Protein AF-A0A7V5X1Q7-F1 (afdb_monomer_lite)

Structure (mmCIF, N/CA/C/O backbone):
data_AF-A0A7V5X1Q7-F1
#
_entry.id   AF-A0A7V5X1Q7-F1
#
loop_
_atom_site.group_PDB
_atom_site.id
_atom_site.type_symbol
_atom_site.label_atom_id
_atom_site.label_alt_id
_atom_site.label_comp_id
_atom_site.label_asym_id
_atom_site.label_entity_id
_atom_site.label_seq_id
_atom_site.pdbx_PDB_ins_code
_atom_site.Cartn_x
_atom_site.Cartn_y
_atom_site.Cartn_z
_atom_site.occupancy
_atom_site.B_iso_or_equiv
_atom_site.auth_seq_id
_atom_site.auth_comp_id
_atom_site.auth_asym_id
_atom_site.auth_atom_id
_atom_site.pdbx_PDB_model_num
ATOM 1 N N . MET A 1 1 ? 9.068 1.364 3.897 1.00 52.50 1 MET A N 1
ATOM 2 C CA . MET A 1 1 ? 9.535 2.762 3.826 1.00 52.50 1 MET A CA 1
ATOM 3 C C . MET A 1 1 ? 9.099 3.219 2.458 1.00 52.50 1 MET A C 1
ATOM 5 O O . MET A 1 1 ? 9.460 2.519 1.524 1.00 52.50 1 MET A O 1
ATOM 9 N N . ILE A 1 2 ? 8.270 4.259 2.363 1.00 69.06 2 ILE A N 1
ATOM 10 C CA . ILE A 1 2 ? 7.753 4.698 1.064 1.00 69.06 2 ILE A CA 1
ATOM 11 C C . ILE A 1 2 ? 8.930 5.238 0.262 1.00 69.06 2 ILE A C 1
ATOM 13 O O . ILE A 1 2 ? 9.595 6.183 0.695 1.00 69.06 2 ILE A O 1
ATOM 17 N N . ASN A 1 3 ? 9.227 4.604 -0.867 1.00 77.38 3 ASN A N 1
ATOM 18 C CA . ASN A 1 3 ? 10.298 5.069 -1.735 1.00 77.38 3 ASN A CA 1
ATOM 19 C C . ASN A 1 3 ? 9.943 6.440 -2.320 1.00 77.38 3 ASN A C 1
ATOM 21 O O . ASN A 1 3 ? 8.838 6.660 -2.817 1.00 77.38 3 ASN A O 1
ATOM 25 N N . SER A 1 4 ? 10.898 7.372 -2.278 1.00 75.25 4 SER A N 1
ATOM 26 C CA . SER A 1 4 ? 10.723 8.671 -2.926 1.00 75.25 4 SER A CA 1
ATOM 27 C C . SER A 1 4 ? 10.533 8.482 -4.431 1.00 75.25 4 SER A C 1
ATOM 29 O O . SER A 1 4 ? 11.248 7.706 -5.067 1.00 75.25 4 SER A O 1
ATOM 31 N N . ILE A 1 5 ? 9.617 9.254 -5.017 1.00 81.25 5 ILE A N 1
ATOM 32 C CA . ILE A 1 5 ? 9.366 9.283 -6.465 1.00 81.25 5 ILE A CA 1
ATOM 33 C C . ILE A 1 5 ? 10.664 9.564 -7.239 1.00 81.25 5 ILE A C 1
ATOM 35 O O . ILE A 1 5 ? 10.870 9.011 -8.316 1.00 81.25 5 ILE A O 1
ATOM 39 N N . ALA A 1 6 ? 11.579 10.357 -6.670 1.00 79.25 6 ALA A N 1
ATOM 40 C CA . ALA A 1 6 ? 12.889 10.610 -7.266 1.00 79.25 6 ALA A CA 1
ATOM 41 C C . ALA A 1 6 ? 13.723 9.322 -7.406 1.00 79.25 6 ALA A C 1
ATOM 43 O O . ALA A 1 6 ? 14.314 9.080 -8.456 1.00 79.25 6 ALA A O 1
ATOM 44 N N . ALA A 1 7 ? 13.714 8.457 -6.386 1.00 79.81 7 ALA A N 1
ATOM 45 C CA . ALA A 1 7 ? 14.402 7.168 -6.427 1.00 79.81 7 ALA A CA 1
ATOM 46 C C . ALA A 1 7 ? 13.762 6.214 -7.450 1.00 79.81 7 ALA A C 1
ATOM 48 O O . ALA A 1 7 ? 14.475 5.542 -8.195 1.00 79.81 7 ALA A O 1
ATOM 49 N N . LEU A 1 8 ? 12.425 6.206 -7.545 1.00 79.25 8 LEU A N 1
ATOM 50 C CA . LEU A 1 8 ? 11.702 5.436 -8.564 1.00 79.25 8 LEU A CA 1
ATOM 51 C C . LEU A 1 8 ? 12.019 5.923 -9.985 1.00 79.25 8 LEU A C 1
ATOM 53 O O . LEU A 1 8 ? 12.139 5.108 -10.895 1.00 79.25 8 LEU A O 1
ATOM 57 N N . ASN A 1 9 ? 12.196 7.232 -10.182 1.00 83.12 9 ASN A N 1
ATOM 58 C CA . ASN A 1 9 ? 12.500 7.802 -11.492 1.00 83.12 9 ASN A CA 1
ATOM 59 C C . ASN A 1 9 ? 13.890 7.386 -12.001 1.00 83.12 9 ASN A C 1
ATOM 61 O O . ASN A 1 9 ? 14.030 7.022 -13.165 1.00 83.12 9 ASN A O 1
ATOM 65 N N . HIS A 1 10 ? 14.896 7.363 -11.125 1.00 80.69 10 HIS A N 1
ATOM 66 C CA . HIS A 1 10 ? 16.221 6.841 -11.478 1.00 80.69 10 HIS A CA 1
ATOM 67 C C . HIS A 1 10 ? 16.199 5.330 -11.752 1.00 80.69 10 HIS A C 1
ATOM 69 O O . HIS A 1 10 ? 16.868 4.842 -12.664 1.00 80.69 10 HIS A O 1
ATOM 75 N N . LEU A 1 11 ? 15.396 4.574 -10.997 1.00 79.00 11 LEU A N 1
ATOM 76 C CA . LEU A 1 11 ? 15.231 3.139 -11.229 1.00 79.00 11 LEU A CA 1
ATOM 77 C C . LEU A 1 11 ? 14.490 2.853 -12.536 1.00 79.00 11 LEU A C 1
ATOM 79 O O . LEU A 1 11 ? 14.837 1.901 -13.215 1.00 79.00 11 LEU A O 1
ATOM 83 N N . ARG A 1 12 ? 13.559 3.714 -12.954 1.00 82.44 12 ARG A N 1
ATOM 84 C CA . ARG A 1 12 ? 12.867 3.593 -14.245 1.00 82.44 12 ARG A CA 1
ATOM 85 C C . ARG A 1 12 ? 13.824 3.649 -15.437 1.00 82.44 12 ARG A C 1
ATOM 87 O O . ARG A 1 12 ? 13.593 2.963 -16.425 1.00 82.44 12 ARG A O 1
ATOM 94 N N . GLU A 1 13 ? 14.855 4.489 -15.369 1.00 80.38 13 GLU A N 1
ATOM 95 C CA . GLU A 1 13 ? 15.835 4.652 -16.455 1.00 80.38 13 GLU A CA 1
ATOM 96 C C . GLU A 1 13 ? 16.786 3.458 -16.579 1.00 80.38 13 GLU A C 1
ATOM 98 O O . GLU A 1 13 ? 17.261 3.167 -17.673 1.00 80.38 13 GLU A O 1
ATOM 103 N N . SER A 1 14 ? 17.055 2.767 -15.469 1.00 83.19 14 SER A N 1
ATOM 104 C CA . SER A 1 14 ? 17.941 1.600 -15.442 1.00 83.19 14 SER A CA 1
ATOM 105 C C . SER A 1 14 ? 17.185 0.288 -15.652 1.00 83.19 14 SER A C 1
ATOM 107 O O . SER A 1 14 ? 17.602 -0.536 -16.460 1.00 83.19 14 SER A O 1
ATOM 109 N N . ASP A 1 15 ? 16.072 0.102 -14.943 1.00 84.75 15 ASP A N 1
ATOM 110 C CA . ASP A 1 15 ? 15.225 -1.087 -14.982 1.00 84.75 15 ASP A CA 1
ATOM 111 C C . ASP A 1 15 ? 13.741 -0.693 -14.797 1.00 84.75 15 ASP A C 1
ATOM 113 O O . ASP A 1 15 ? 13.243 -0.570 -13.666 1.00 84.75 15 ASP A O 1
ATOM 117 N N . PRO A 1 16 ? 13.004 -0.484 -15.905 1.00 83.31 16 PRO A N 1
ATOM 118 C CA . PRO A 1 16 ? 11.613 -0.052 -15.851 1.00 83.31 16 PRO A CA 1
ATOM 119 C C . PRO A 1 16 ? 10.690 -1.088 -15.196 1.00 83.31 16 PRO A C 1
ATOM 121 O O . PRO A 1 16 ? 9.737 -0.689 -14.527 1.00 83.31 16 PRO A O 1
ATOM 124 N N . HIS A 1 17 ? 10.980 -2.388 -15.313 1.00 84.81 17 HIS A N 1
ATOM 125 C CA . HIS A 1 17 ? 10.164 -3.446 -14.705 1.00 84.81 17 HIS A CA 1
ATOM 126 C C . HIS A 1 17 ? 10.305 -3.442 -13.185 1.00 84.81 17 HIS A C 1
ATOM 128 O O . HIS A 1 17 ? 9.314 -3.467 -12.451 1.00 84.81 17 HIS A O 1
ATOM 134 N N . LYS A 1 18 ? 11.537 -3.317 -12.686 1.00 86.75 18 LYS A N 1
ATOM 135 C CA . LYS A 1 18 ? 11.785 -3.210 -11.245 1.00 86.75 18 LYS A CA 1
ATOM 136 C C . LYS A 1 18 ? 11.194 -1.931 -10.654 1.00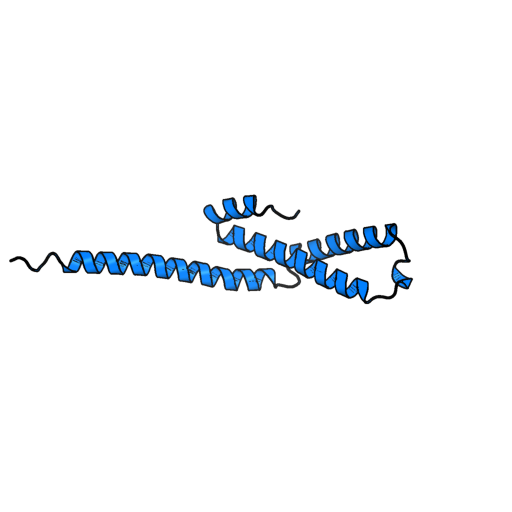 86.75 18 LYS A C 1
ATOM 138 O O . LYS A 1 18 ? 10.648 -1.968 -9.550 1.00 86.75 18 LYS A O 1
ATOM 143 N N . ALA A 1 19 ? 11.265 -0.814 -11.381 1.00 87.19 19 ALA A N 1
ATOM 144 C CA . ALA A 1 19 ? 10.617 0.437 -10.986 1.00 87.19 19 ALA A CA 1
ATOM 145 C C . ALA A 1 19 ? 9.098 0.272 -10.842 1.00 87.19 19 ALA A C 1
ATOM 147 O O . ALA A 1 19 ? 8.512 0.734 -9.859 1.00 87.19 19 ALA A O 1
ATOM 148 N N . LEU A 1 20 ? 8.482 -0.429 -11.793 1.00 87.81 20 LEU A N 1
ATOM 149 C CA . LEU A 1 20 ? 7.051 -0.686 -11.812 1.00 87.81 20 LEU A CA 1
ATOM 150 C C . LEU A 1 20 ? 6.618 -1.617 -10.678 1.00 87.81 20 LEU A C 1
ATOM 152 O O . LEU A 1 20 ? 5.629 -1.328 -10.009 1.00 87.81 20 LEU A O 1
ATOM 156 N N . SER A 1 21 ? 7.403 -2.660 -10.400 1.00 88.94 21 SER A N 1
ATOM 157 C CA . SER A 1 21 ? 7.118 -3.580 -9.299 1.00 88.94 21 SER A CA 1
ATOM 158 C C . SER A 1 21 ? 7.167 -2.896 -7.932 1.00 88.94 21 SER A C 1
ATOM 160 O O . SER A 1 21 ? 6.287 -3.075 -7.087 1.00 88.94 21 SER A O 1
ATOM 162 N N . MET A 1 22 ? 8.154 -2.023 -7.709 1.00 88.88 22 MET A N 1
ATOM 163 C CA . MET A 1 22 ? 8.178 -1.241 -6.471 1.00 88.88 22 MET A CA 1
ATOM 164 C C . MET A 1 22 ? 6.999 -0.270 -6.396 1.00 88.88 22 MET A C 1
ATOM 166 O O . MET A 1 22 ? 6.387 -0.155 -5.339 1.00 88.88 22 MET A O 1
ATOM 170 N N . ALA A 1 23 ? 6.652 0.402 -7.496 1.00 89.25 23 ALA A N 1
ATOM 171 C CA . ALA A 1 23 ? 5.515 1.318 -7.523 1.00 89.25 23 ALA A CA 1
ATOM 172 C C . ALA A 1 23 ? 4.180 0.597 -7.253 1.00 89.25 23 ALA A C 1
ATOM 174 O O . ALA A 1 23 ? 3.361 1.106 -6.487 1.00 89.25 23 ALA A O 1
ATOM 175 N N . GLY A 1 24 ? 3.980 -0.598 -7.819 1.00 91.38 24 GLY A N 1
ATOM 176 C CA . GLY A 1 24 ? 2.808 -1.441 -7.572 1.00 91.38 24 GLY A CA 1
ATOM 177 C C . GLY A 1 24 ? 2.689 -1.849 -6.104 1.00 91.38 24 GLY A C 1
ATOM 178 O O . GLY A 1 24 ? 1.622 -1.711 -5.502 1.00 91.38 24 GLY A O 1
ATOM 179 N N . LYS A 1 25 ? 3.802 -2.263 -5.493 1.00 91.25 25 LYS A N 1
ATOM 180 C CA . LYS A 1 25 ? 3.867 -2.592 -4.063 1.00 91.25 25 LYS A CA 1
ATOM 181 C C . LYS A 1 25 ? 3.570 -1.394 -3.153 1.00 91.25 25 LYS A C 1
ATOM 183 O O . LYS A 1 25 ? 2.838 -1.528 -2.176 1.00 91.25 25 LYS A O 1
ATOM 188 N N . GLU A 1 26 ? 4.116 -0.221 -3.462 1.00 89.19 26 GLU A N 1
ATOM 189 C CA . GLU A 1 26 ? 3.848 1.011 -2.703 1.00 89.19 26 GLU A CA 1
ATOM 190 C C . GLU A 1 26 ? 2.378 1.428 -2.810 1.00 89.19 26 GLU A C 1
ATOM 192 O O . GLU A 1 26 ? 1.743 1.768 -1.809 1.00 89.19 26 GLU A O 1
ATOM 197 N N . PHE A 1 27 ? 1.812 1.338 -4.015 1.00 91.75 27 PHE A N 1
ATOM 198 C CA . PHE A 1 27 ? 0.396 1.591 -4.238 1.00 91.75 27 PHE A CA 1
ATOM 199 C C . PHE A 1 27 ? -0.480 0.649 -3.402 1.00 91.75 27 PHE A C 1
ATOM 201 O O . PHE A 1 27 ? -1.397 1.110 -2.720 1.00 91.75 27 PHE A O 1
ATOM 208 N N . GLU A 1 28 ? -0.162 -0.649 -3.391 1.00 91.56 28 GLU A N 1
ATOM 209 C CA . GLU A 1 28 ? -0.885 -1.635 -2.584 1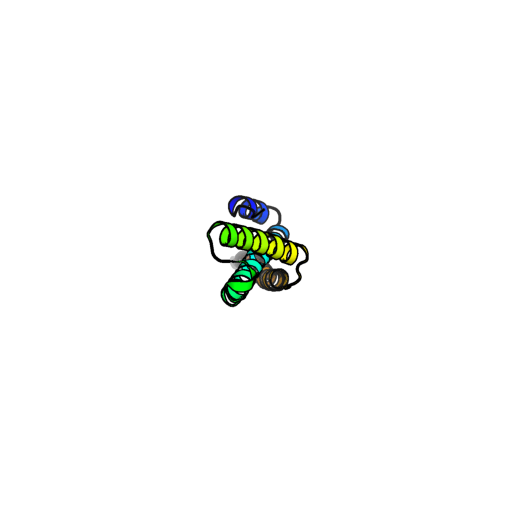.00 91.56 28 GLU A CA 1
ATOM 210 C C . GLU A 1 28 ? -0.811 -1.311 -1.083 1.00 91.56 28 GLU A C 1
ATOM 212 O O . GLU A 1 28 ? -1.819 -1.430 -0.390 1.00 91.56 28 GLU A O 1
ATOM 217 N N . SER A 1 29 ? 0.326 -0.809 -0.586 1.00 93.12 29 SER A N 1
ATOM 218 C CA . SER A 1 29 ? 0.464 -0.384 0.816 1.00 93.12 29 SER A CA 1
ATOM 219 C C . SER A 1 29 ? -0.436 0.801 1.160 1.00 93.12 29 SER A C 1
ATOM 221 O O . SER A 1 29 ? -1.056 0.812 2.222 1.00 93.12 29 SER A O 1
ATOM 223 N N . ILE A 1 30 ? -0.516 1.813 0.294 1.00 92.00 30 ILE A N 1
ATOM 224 C CA . ILE A 1 30 ? -1.373 2.986 0.529 1.00 92.00 30 ILE A CA 1
ATOM 225 C C . ILE A 1 30 ? -2.845 2.580 0.468 1.00 92.00 30 ILE A C 1
ATOM 227 O O . ILE A 1 30 ? -3.652 2.997 1.299 1.00 92.00 30 ILE A O 1
ATOM 231 N N . PHE A 1 31 ? -3.191 1.734 -0.496 1.00 93.69 31 PHE A N 1
ATOM 232 C CA . PHE A 1 31 ? -4.555 1.269 -0.677 1.00 93.69 31 PHE A CA 1
ATOM 233 C C . PHE A 1 31 ? -5.023 0.387 0.487 1.00 93.69 31 PHE A C 1
ATOM 235 O O . PHE A 1 31 ? -6.106 0.607 1.029 1.00 93.69 31 PHE A O 1
ATOM 242 N N . ALA A 1 32 ? -4.182 -0.551 0.935 1.00 93.62 32 ALA A N 1
ATOM 243 C CA . ALA A 1 32 ? -4.450 -1.371 2.113 1.00 93.62 32 ALA A CA 1
ATOM 244 C C . ALA A 1 32 ? -4.647 -0.504 3.364 1.00 93.62 32 ALA A C 1
ATOM 246 O O . ALA A 1 32 ? -5.587 -0.727 4.125 1.00 93.62 32 ALA A O 1
ATOM 247 N N . TYR A 1 33 ? -3.811 0.522 3.548 1.00 94.00 33 TYR A N 1
ATOM 248 C CA . TYR A 1 33 ? -3.963 1.478 4.643 1.00 94.00 33 TYR A CA 1
ATOM 249 C C . TYR A 1 33 ? -5.305 2.210 4.576 1.00 94.00 33 TYR A C 1
ATOM 251 O O . TYR A 1 33 ? -6.001 2.301 5.585 1.00 94.00 33 TYR A O 1
ATOM 259 N N . GLN A 1 34 ? -5.703 2.680 3.393 1.00 93.38 34 GLN A N 1
ATOM 260 C CA . GLN A 1 34 ? -6.969 3.385 3.220 1.00 93.38 34 GLN A CA 1
ATOM 261 C C . GLN A 1 34 ? -8.173 2.486 3.529 1.00 93.38 34 GLN A C 1
ATOM 263 O O . GLN A 1 34 ? -9.099 2.931 4.204 1.00 93.38 34 GLN A O 1
ATOM 268 N N . ILE A 1 35 ? -8.146 1.221 3.094 1.00 93.06 35 ILE A N 1
ATOM 269 C CA . ILE A 1 35 ? -9.188 0.241 3.430 1.00 93.06 35 ILE A CA 1
ATOM 270 C C . ILE A 1 35 ? -9.264 0.042 4.944 1.00 93.06 35 ILE A C 1
ATOM 272 O O . ILE A 1 35 ? -10.344 0.150 5.521 1.00 93.06 35 ILE A O 1
ATOM 276 N N . LEU A 1 36 ? -8.123 -0.218 5.590 1.00 91.38 36 LEU A N 1
ATOM 277 C CA . LEU A 1 36 ? -8.058 -0.443 7.035 1.00 91.38 36 LEU A CA 1
ATOM 278 C C . LEU A 1 36 ? -8.554 0.767 7.818 1.00 91.38 36 LEU A C 1
ATOM 280 O O . LEU A 1 36 ? -9.284 0.601 8.791 1.00 91.38 36 LEU A O 1
ATOM 284 N N . LYS A 1 37 ? -8.214 1.973 7.362 1.00 91.19 37 LYS A N 1
ATOM 285 C CA . LYS A 1 37 ? -8.685 3.215 7.960 1.00 91.19 37 LYS A CA 1
ATOM 286 C C . LYS A 1 37 ? -10.202 3.356 7.840 1.00 91.19 37 LYS A C 1
ATOM 288 O O . LYS A 1 37 ? -10.868 3.524 8.851 1.00 91.19 37 LYS A O 1
ATOM 293 N N . THR A 1 38 ? -10.766 3.180 6.643 1.00 91.56 38 THR A N 1
ATOM 294 C CA . THR A 1 38 ? -12.225 3.248 6.435 1.00 91.56 38 THR A CA 1
ATOM 295 C C . THR A 1 38 ? -12.983 2.166 7.216 1.00 91.56 38 THR A C 1
ATOM 297 O O . THR A 1 38 ? -14.060 2.427 7.757 1.00 91.56 38 THR A O 1
ATOM 300 N N . MET A 1 39 ? -12.419 0.959 7.328 1.00 87.88 39 MET A N 1
ATOM 301 C CA . MET A 1 39 ? -12.958 -0.095 8.194 1.00 87.88 39 MET A CA 1
ATOM 302 C C . MET A 1 39 ? -12.881 0.303 9.672 1.00 87.88 39 MET A C 1
ATOM 304 O O . MET A 1 39 ? -13.854 0.122 10.397 1.00 87.88 39 MET A O 1
ATOM 308 N N . GLY A 1 40 ? -11.751 0.863 10.106 1.00 84.69 40 GLY A N 1
ATOM 309 C CA . GLY A 1 40 ? -11.520 1.342 11.468 1.00 84.69 40 GLY A CA 1
ATOM 310 C C . GLY A 1 40 ? -12.473 2.458 11.885 1.00 84.69 40 GLY A C 1
ATOM 311 O O . GLY A 1 40 ? -12.993 2.414 12.995 1.00 84.69 40 GLY A O 1
ATOM 312 N N . ASP A 1 41 ? -12.762 3.394 10.980 1.00 83.50 41 ASP A N 1
ATOM 313 C CA . ASP A 1 41 ? -13.719 4.487 11.193 1.00 83.50 41 ASP A CA 1
ATOM 314 C C . ASP A 1 41 ? -15.166 3.975 11.324 1.00 83.50 41 ASP A C 1
ATOM 316 O O . ASP A 1 41 ? -16.009 4.614 11.948 1.00 83.50 41 ASP A O 1
ATOM 320 N N . SER A 1 42 ? -15.459 2.801 10.752 1.00 82.06 42 SER A N 1
ATOM 321 C CA . SER A 1 42 ? -16.777 2.156 10.837 1.00 82.06 42 SER A CA 1
ATOM 322 C C . SER A 1 42 ? -16.969 1.338 12.124 1.00 82.06 42 SER A C 1
ATOM 324 O O . SER A 1 42 ? -18.088 0.922 12.431 1.00 82.06 42 SER A O 1
ATOM 326 N N . ILE A 1 43 ? -15.896 1.074 12.874 1.00 77.75 43 ILE A N 1
ATOM 327 C CA . ILE A 1 43 ? -15.937 0.345 14.145 1.00 77.75 43 ILE A CA 1
ATOM 328 C C . ILE A 1 43 ? -16.225 1.347 15.268 1.00 77.75 43 ILE A C 1
ATOM 330 O O . ILE A 1 43 ? -15.578 2.386 15.365 1.00 77.75 43 ILE A O 1
ATOM 334 N N . SER A 1 44 ? -17.193 1.039 16.140 1.00 64.50 44 SER A N 1
ATOM 335 C CA . SER A 1 44 ? -17.565 1.943 17.236 1.00 64.50 44 SER A CA 1
ATOM 336 C C . SER A 1 44 ? -16.380 2.240 18.164 1.00 64.50 44 SER A C 1
ATOM 338 O O . SER A 1 44 ? -15.515 1.389 18.398 1.00 64.50 44 SER A O 1
ATOM 340 N N . GLU A 1 45 ? -16.362 3.447 18.742 1.00 63.47 45 GLU A N 1
ATOM 341 C CA . GLU A 1 45 ? -15.271 3.939 19.604 1.00 63.47 45 GLU A CA 1
ATOM 342 C C . GLU A 1 45 ? -14.937 3.015 20.794 1.00 63.47 45 GLU A C 1
ATOM 344 O O . GLU A 1 45 ? -13.846 3.094 21.359 1.00 63.47 45 GLU A O 1
ATOM 349 N N . GLY A 1 46 ? -15.833 2.087 21.150 1.00 62.22 46 GLY A N 1
ATOM 350 C CA . GLY A 1 46 ? -15.661 1.158 22.265 1.00 62.22 46 GLY A CA 1
ATOM 351 C C . GLY A 1 46 ? -14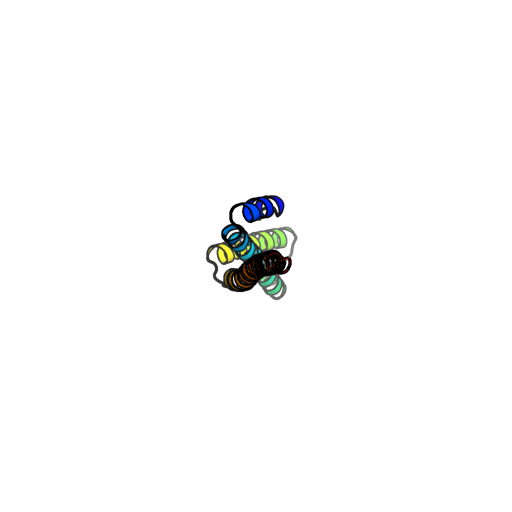.492 0.172 22.131 1.00 62.22 46 GLY A C 1
ATOM 352 O O . GLY A 1 46 ? -13.995 -0.290 23.153 1.00 62.22 46 GLY A O 1
ATOM 353 N N . LEU A 1 47 ? -14.018 -0.140 20.917 1.00 66.88 47 LEU A N 1
ATOM 354 C CA . LEU A 1 47 ? -12.941 -1.130 20.713 1.00 66.88 47 LEU A CA 1
ATOM 355 C C . LEU A 1 47 ? -11.528 -0.584 20.967 1.00 66.88 47 LEU A C 1
ATOM 357 O O . LEU A 1 47 ? -10.621 -1.350 21.277 1.00 66.88 47 LEU A O 1
ATOM 361 N N . PHE A 1 48 ? -11.336 0.729 20.854 1.00 69.06 48 PHE A N 1
ATOM 362 C CA . PHE A 1 48 ? -10.019 1.358 20.990 1.00 69.06 48 PHE A CA 1
ATOM 363 C C . PHE A 1 48 ? -10.006 2.543 21.966 1.00 69.06 48 PHE A C 1
ATOM 365 O O . PHE A 1 48 ? -8.969 3.180 22.146 1.00 69.06 48 PHE A O 1
ATOM 372 N N . GLY A 1 49 ? -11.127 2.839 22.621 1.00 68.62 49 GLY A N 1
ATOM 373 C CA . GLY A 1 49 ? -11.270 4.035 23.441 1.00 68.62 49 GLY A CA 1
ATOM 374 C C . GLY A 1 49 ? -11.264 5.321 22.609 1.00 68.62 49 GLY A C 1
ATOM 375 O O . GLY A 1 49 ? -10.875 5.348 21.440 1.00 68.62 49 GLY A O 1
ATOM 376 N N . SER A 1 50 ? -11.701 6.406 23.239 1.00 70.75 50 SER A N 1
ATOM 377 C CA . SER A 1 50 ? -11.713 7.751 22.666 1.00 70.75 50 SER A CA 1
ATOM 378 C C . SER A 1 50 ? -10.445 8.514 23.070 1.00 70.75 50 SER A C 1
ATOM 380 O O . SER A 1 50 ? -10.109 8.555 24.256 1.00 70.75 50 SER A O 1
ATOM 382 N N . GLY A 1 51 ? -9.757 9.155 22.120 1.00 81.31 51 GLY A N 1
ATOM 383 C CA . GLY A 1 51 ? -8.684 10.112 22.415 1.00 81.31 51 GLY A CA 1
ATOM 384 C C . GLY A 1 51 ? -7.504 10.089 21.442 1.00 81.31 51 GLY A C 1
ATOM 385 O O . GLY A 1 51 ? -7.260 9.103 20.751 1.00 81.31 51 GLY A O 1
ATOM 386 N N . LEU A 1 52 ? -6.718 11.170 21.464 1.00 80.25 52 LEU A N 1
ATOM 387 C CA . LEU A 1 52 ? -5.584 11.404 20.561 1.00 80.25 52 LEU A CA 1
ATOM 388 C C . LEU A 1 52 ? -4.559 10.255 20.566 1.00 80.25 52 LEU A C 1
ATOM 390 O O . LEU A 1 52 ? -4.068 9.844 19.521 1.00 80.25 52 LEU A O 1
ATOM 394 N N . ALA A 1 53 ? -4.256 9.694 21.741 1.00 84.69 53 ALA A N 1
ATOM 395 C CA . ALA A 1 53 ? -3.325 8.570 21.860 1.00 84.69 53 ALA A CA 1
ATOM 396 C C . ALA A 1 53 ? -3.842 7.294 21.169 1.00 84.69 53 ALA A C 1
ATOM 398 O O . ALA A 1 53 ? -3.056 6.541 20.596 1.00 84.69 53 ALA A O 1
ATOM 399 N N . SER A 1 54 ? -5.159 7.068 21.203 1.00 84.88 54 SER A N 1
ATOM 400 C CA . SER A 1 54 ? -5.798 5.940 20.524 1.00 84.88 54 SER A CA 1
ATOM 401 C C . SER A 1 54 ? -5.743 6.109 19.008 1.00 84.88 54 SER A C 1
ATOM 403 O O . SER A 1 54 ? -5.375 5.174 18.302 1.00 84.88 54 SER A O 1
ATOM 405 N N . GLU A 1 55 ? -6.021 7.313 18.504 1.00 85.06 55 GLU A N 1
ATOM 406 C CA . GLU A 1 55 ? -5.930 7.626 17.072 1.00 85.06 55 GLU A CA 1
ATOM 407 C C . GLU A 1 55 ? -4.511 7.434 16.532 1.00 85.06 55 GLU A C 1
ATOM 409 O O . GLU A 1 55 ? -4.327 6.744 15.532 1.00 85.06 55 GLU A O 1
ATOM 414 N N . PHE A 1 56 ? -3.495 7.937 17.242 1.00 88.88 56 PHE A N 1
ATOM 415 C CA . PHE A 1 56 ? -2.099 7.712 16.857 1.00 88.88 56 PHE A CA 1
ATOM 416 C C . PHE A 1 56 ? -1.731 6.227 16.828 1.00 88.88 56 PHE A C 1
ATOM 418 O O . PHE A 1 56 ? -1.053 5.774 15.903 1.00 88.88 56 PHE A O 1
ATOM 425 N N . TYR A 1 57 ? -2.177 5.454 17.823 1.00 89.81 57 TYR A N 1
ATOM 426 C CA . TYR A 1 57 ? -1.924 4.017 17.850 1.00 89.81 57 TYR A CA 1
ATOM 427 C C . TYR A 1 57 ? -2.617 3.291 16.692 1.00 89.81 57 TYR A C 1
ATOM 429 O O . TYR A 1 57 ? -1.981 2.471 16.029 1.00 89.81 57 TYR A O 1
ATOM 437 N N . LYS A 1 58 ? -3.889 3.608 16.414 1.00 89.12 58 LYS A N 1
ATOM 438 C CA . LYS A 1 58 ? -4.635 3.056 15.272 1.00 89.12 58 LYS A CA 1
ATOM 439 C C . LYS A 1 58 ? -3.929 3.351 13.958 1.00 89.12 58 LYS A C 1
ATOM 441 O O . LYS A 1 58 ? -3.722 2.432 13.174 1.00 89.12 58 LYS A O 1
ATOM 446 N N . ASP A 1 59 ? -3.507 4.594 13.743 1.00 90.81 59 ASP A N 1
ATOM 447 C CA . ASP A 1 59 ? -2.804 4.984 12.522 1.00 90.81 59 ASP A CA 1
ATOM 448 C C . ASP A 1 59 ? -1.490 4.204 12.365 1.00 90.81 59 ASP A C 1
ATOM 450 O O . ASP A 1 59 ? -1.226 3.654 11.293 1.00 90.81 59 ASP A O 1
ATOM 454 N N . MET A 1 60 ? -0.694 4.067 13.433 1.00 92.44 60 MET A N 1
ATOM 455 C CA . MET A 1 60 ? 0.529 3.253 13.398 1.00 92.44 60 MET A CA 1
ATOM 456 C C . MET A 1 60 ? 0.244 1.767 13.146 1.00 92.44 60 MET A C 1
ATOM 458 O O . MET A 1 60 ? 0.958 1.126 12.370 1.00 92.44 60 MET A O 1
ATOM 462 N N . LEU A 1 61 ? -0.799 1.221 13.774 1.00 92.00 61 LEU A N 1
ATOM 463 C CA . LEU A 1 61 ? -1.230 -0.162 13.589 1.00 92.00 61 LEU A CA 1
ATOM 464 C C . LEU A 1 61 ? -1.656 -0.407 12.137 1.00 92.00 61 LEU A C 1
ATOM 466 O O . LEU A 1 61 ? -1.172 -1.338 11.494 1.00 92.00 61 LEU A O 1
ATOM 470 N N . PHE A 1 62 ? -2.523 0.445 11.594 1.00 92.94 62 PHE A N 1
ATOM 471 C CA . PHE A 1 62 ? -2.986 0.332 10.215 1.00 92.94 62 PHE A CA 1
ATOM 472 C C . PHE A 1 62 ? -1.830 0.475 9.228 1.00 92.94 62 PHE A C 1
ATOM 474 O O . PHE A 1 62 ? -1.766 -0.293 8.270 1.00 92.94 62 PHE A O 1
ATOM 481 N N . GLN A 1 63 ? -0.873 1.375 9.475 1.00 93.25 63 GLN A N 1
ATOM 482 C CA . GLN A 1 63 ? 0.335 1.484 8.653 1.00 93.25 63 GLN A CA 1
ATOM 483 C C . GLN A 1 63 ? 1.190 0.210 8.693 1.00 93.25 63 GLN A C 1
ATOM 485 O O . GLN A 1 63 ? 1.685 -0.222 7.648 1.00 93.25 63 GLN A O 1
ATOM 490 N N . SER A 1 64 ? 1.369 -0.418 9.863 1.00 93.00 64 SER A N 1
ATOM 491 C CA . SER A 1 64 ? 2.173 -1.643 9.959 1.00 93.00 64 SER A CA 1
ATOM 492 C C . SER A 1 64 ? 1.498 -2.822 9.259 1.00 93.00 64 SER A C 1
ATOM 494 O O . SER A 1 64 ? 2.161 -3.576 8.543 1.00 93.00 64 SER A O 1
ATOM 496 N N . VAL A 1 65 ? 0.180 -2.965 9.431 1.00 92.94 65 VAL A N 1
ATOM 497 C CA . VAL A 1 65 ? -0.605 -4.022 8.781 1.00 92.94 65 VAL A CA 1
ATOM 498 C C . VAL A 1 65 ? -0.614 -3.812 7.271 1.00 92.94 65 VAL A C 1
ATOM 500 O O . VAL A 1 65 ? -0.282 -4.736 6.532 1.00 92.94 65 VAL A O 1
ATOM 503 N N . ALA A 1 66 ? -0.900 -2.596 6.805 1.00 92.94 66 ALA A N 1
ATOM 504 C CA . ALA A 1 66 ? -0.898 -2.263 5.384 1.00 92.94 66 ALA A CA 1
ATOM 505 C C . ALA A 1 66 ? 0.448 -2.564 4.714 1.00 92.94 66 ALA A C 1
ATOM 507 O O . ALA A 1 66 ? 0.495 -3.112 3.612 1.00 92.94 66 ALA A O 1
ATOM 508 N N . ARG A 1 67 ? 1.553 -2.281 5.413 1.00 90.75 67 ARG A N 1
ATOM 509 C CA . ARG A 1 67 ? 2.893 -2.615 4.936 1.00 90.75 67 ARG A CA 1
ATOM 510 C C . ARG A 1 67 ? 3.106 -4.123 4.818 1.00 90.75 67 ARG A C 1
ATOM 512 O O . ARG A 1 67 ? 3.656 -4.572 3.818 1.00 90.75 67 ARG A O 1
ATOM 519 N N . SER A 1 68 ? 2.676 -4.903 5.808 1.00 91.88 68 SER A N 1
ATOM 520 C CA . SER A 1 68 ? 2.794 -6.368 5.768 1.00 91.88 68 SER A CA 1
ATOM 521 C C . SER A 1 68 ? 1.946 -6.980 4.642 1.00 91.88 68 SER A C 1
ATOM 523 O O . SER A 1 68 ? 2.403 -7.874 3.923 1.00 91.88 68 SER A O 1
ATOM 525 N N . VAL A 1 69 ? 0.748 -6.435 4.418 1.00 90.69 69 VAL A N 1
ATOM 526 C CA . VAL A 1 69 ? -0.134 -6.799 3.298 1.00 90.69 69 VAL A CA 1
ATOM 527 C C . VAL A 1 69 ? 0.551 -6.534 1.954 1.00 90.69 69 VAL A C 1
ATOM 529 O O . VAL A 1 69 ? 0.613 -7.427 1.111 1.00 90.69 69 VAL A O 1
ATOM 532 N N . ALA A 1 70 ? 1.154 -5.359 1.778 1.00 90.06 70 ALA A N 1
ATOM 533 C CA . ALA A 1 70 ? 1.888 -5.026 0.560 1.00 90.06 70 ALA A CA 1
ATOM 534 C C . ALA A 1 70 ? 3.182 -5.840 0.385 1.00 90.06 70 ALA A C 1
ATOM 536 O O . ALA A 1 70 ? 3.580 -6.161 -0.732 1.00 90.06 70 ALA A O 1
ATOM 537 N N . GLU A 1 71 ? 3.870 -6.191 1.475 1.00 88.81 71 GLU A N 1
ATOM 538 C CA . GLU A 1 71 ? 5.072 -7.031 1.427 1.00 88.81 71 GLU A CA 1
ATOM 539 C C . GLU A 1 71 ? 4.782 -8.457 0.968 1.00 88.81 71 GLU A C 1
ATOM 541 O O . GLU A 1 71 ? 5.583 -9.017 0.219 1.00 88.81 71 GLU A O 1
ATOM 546 N N . THR A 1 72 ? 3.634 -9.001 1.362 1.00 88.56 72 THR A N 1
ATOM 547 C CA . THR A 1 72 ? 3.163 -10.322 0.928 1.00 88.56 72 THR A CA 1
ATOM 548 C C . THR A 1 72 ? 2.472 -10.292 -0.439 1.00 88.56 72 THR A C 1
ATOM 550 O O . THR A 1 72 ? 2.398 -11.325 -1.104 1.00 88.56 72 THR A O 1
ATOM 553 N N . GLY A 1 73 ? 2.006 -9.121 -0.886 1.00 85.00 73 GLY A N 1
ATOM 554 C CA . GLY A 1 73 ? 1.209 -8.974 -2.106 1.00 85.00 73 GLY A CA 1
ATOM 555 C C . GLY A 1 73 ? -0.168 -9.624 -1.972 1.00 85.00 73 GLY A C 1
ATOM 556 O O . GLY A 1 73 ? -0.664 -10.214 -2.934 1.00 85.00 73 GLY A O 1
ATOM 557 N N . ALA A 1 74 ? -0.738 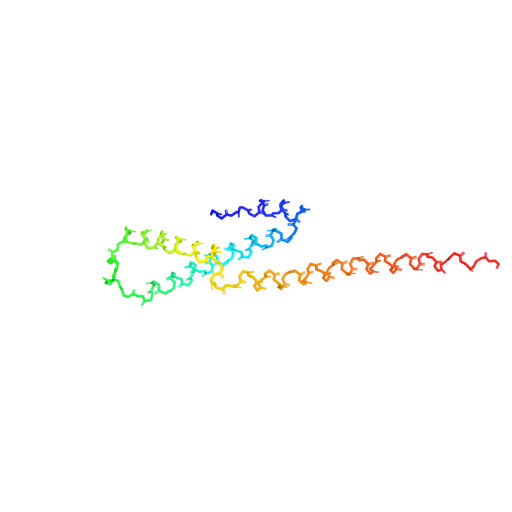-9.600 -0.762 1.00 86.44 74 ALA A N 1
ATOM 558 C CA . ALA A 1 74 ? -1.952 -10.337 -0.423 1.00 86.44 74 ALA A CA 1
ATOM 559 C C . ALA A 1 74 ? -3.206 -9.822 -1.149 1.00 86.44 74 ALA A C 1
ATOM 561 O O . ALA A 1 74 ? -4.145 -10.596 -1.333 1.00 86.44 74 ALA A O 1
ATOM 562 N N . LEU A 1 75 ? -3.232 -8.554 -1.581 1.00 88.81 75 LEU A N 1
ATOM 563 C CA . LEU A 1 75 ? -4.347 -8.019 -2.371 1.00 88.81 75 LEU A CA 1
ATOM 564 C C . LEU A 1 75 ? -4.145 -8.259 -3.871 1.00 88.81 75 LEU A C 1
ATOM 566 O O . LEU A 1 75 ? -5.119 -8.329 -4.618 1.00 88.81 75 LEU A O 1
ATOM 570 N N . GLY A 1 76 ? -2.894 -8.376 -4.324 1.00 89.69 76 GLY A N 1
ATOM 571 C CA . GLY A 1 76 ? -2.551 -8.644 -5.723 1.00 89.69 76 GLY A CA 1
ATOM 572 C C . GLY A 1 76 ? -2.832 -7.478 -6.676 1.00 89.69 76 GLY A C 1
ATOM 573 O O . GLY A 1 76 ? -2.650 -7.615 -7.886 1.00 89.69 76 GLY A O 1
ATOM 574 N N . ILE A 1 77 ? -3.240 -6.323 -6.151 1.00 90.25 77 ILE A N 1
ATOM 575 C CA . ILE A 1 77 ? -3.563 -5.132 -6.940 1.00 90.25 77 ILE A CA 1
ATOM 576 C C . ILE A 1 77 ? -2.284 -4.536 -7.527 1.00 90.25 77 ILE A C 1
ATOM 578 O O . ILE A 1 77 ? -2.293 -4.105 -8.680 1.00 90.25 77 ILE A O 1
ATOM 582 N N . GLY A 1 78 ? -1.172 -4.587 -6.784 1.00 89.00 78 GLY A N 1
ATOM 583 C CA . GLY A 1 78 ? 0.138 -4.185 -7.293 1.00 89.00 78 GLY A CA 1
ATOM 584 C C . GLY A 1 78 ? 0.519 -4.967 -8.551 1.00 89.00 78 GLY A C 1
ATOM 585 O O . GLY A 1 78 ? 0.856 -4.366 -9.565 1.00 89.00 78 GLY A O 1
ATOM 586 N N . LYS A 1 79 ? 0.319 -6.291 -8.543 1.00 90.56 79 LYS A N 1
ATOM 587 C CA . LYS A 1 79 ? 0.603 -7.167 -9.695 1.00 90.56 79 LYS A CA 1
ATOM 588 C C . LYS A 1 79 ? -0.305 -6.904 -10.893 1.00 90.56 79 LYS A C 1
ATOM 590 O O . LYS A 1 79 ? 0.141 -6.969 -12.035 1.00 90.56 79 LYS A O 1
ATOM 595 N N . ILE A 1 80 ? -1.587 -6.625 -10.649 1.00 91.69 80 ILE A N 1
ATOM 596 C CA . ILE A 1 80 ? -2.523 -6.262 -11.722 1.00 91.69 80 ILE A CA 1
ATOM 597 C C . ILE A 1 80 ? -2.070 -4.951 -12.372 1.00 91.69 80 ILE A C 1
ATOM 599 O O . ILE A 1 80 ? -2.018 -4.857 -13.599 1.00 91.69 80 ILE A O 1
ATOM 603 N N . LEU A 1 81 ? -1.700 -3.958 -11.560 1.00 89.88 81 LEU A N 1
ATOM 604 C CA . LEU A 1 81 ? -1.211 -2.670 -12.042 1.00 89.88 81 LEU A CA 1
ATOM 605 C C . LEU A 1 81 ? 0.097 -2.816 -12.829 1.00 89.88 81 LEU A C 1
ATOM 607 O O . LEU A 1 81 ? 0.217 -2.230 -13.904 1.00 89.88 81 LEU A O 1
ATOM 611 N N . GLU A 1 82 ? 1.030 -3.630 -12.331 1.00 90.62 82 GLU A N 1
ATOM 612 C CA . GLU A 1 82 ? 2.261 -4.006 -13.031 1.00 90.62 82 GLU A CA 1
ATOM 613 C C . GLU A 1 82 ? 1.939 -4.590 -14.409 1.00 90.62 82 GLU A C 1
ATOM 615 O O . GLU A 1 82 ? 2.347 -4.025 -15.417 1.00 90.62 82 GLU A O 1
ATOM 620 N N . GLY A 1 83 ? 1.107 -5.632 -14.485 1.00 90.00 83 GLY A N 1
ATOM 621 C CA . GLY A 1 83 ? 0.770 -6.266 -15.763 1.00 90.00 83 GLY A CA 1
ATOM 622 C C . GLY A 1 83 ? 0.050 -5.338 -16.753 1.00 90.00 83 GLY A C 1
ATOM 623 O O . GLY A 1 83 ? 0.227 -5.462 -17.967 1.00 90.00 83 GLY A O 1
ATOM 624 N N . HIS A 1 84 ? -0.759 -4.389 -16.273 1.00 88.19 84 HIS A N 1
ATOM 625 C CA . HIS A 1 84 ? -1.363 -3.373 -17.140 1.00 88.19 84 HIS A CA 1
ATOM 626 C C . HIS A 1 84 ? -0.341 -2.355 -17.644 1.00 88.19 84 HIS A C 1
ATOM 628 O O . HIS A 1 84 ? -0.385 -1.982 -18.816 1.00 88.19 84 HIS A O 1
ATOM 634 N N . ALA A 1 85 ? 0.568 -1.901 -16.785 1.00 86.50 85 ALA A N 1
ATOM 635 C CA . ALA A 1 85 ? 1.564 -0.913 -17.162 1.00 86.50 85 ALA A CA 1
ATOM 636 C C . ALA A 1 85 ? 2.714 -1.511 -17.992 1.00 86.50 85 ALA A C 1
ATOM 638 O O . ALA A 1 85 ? 3.211 -0.821 -18.880 1.00 86.50 85 ALA A O 1
ATOM 639 N N . GLU A 1 86 ? 3.067 -2.786 -17.810 1.00 87.44 86 GLU A N 1
ATOM 640 C CA . GLU A 1 86 ? 4.009 -3.506 -18.680 1.00 87.44 86 GLU A CA 1
ATOM 641 C C . GLU A 1 86 ? 3.510 -3.559 -20.122 1.00 87.44 86 GLU A C 1
ATOM 643 O O . GLU 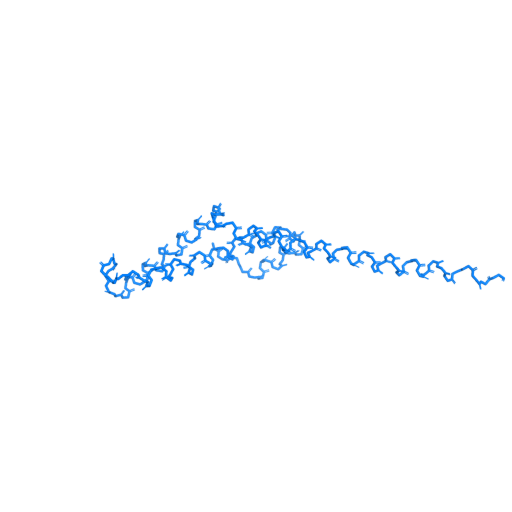A 1 86 ? 4.238 -3.169 -21.030 1.00 87.44 86 GLU A O 1
ATOM 648 N N . LYS A 1 87 ? 2.233 -3.906 -20.336 1.00 85.56 87 LYS A N 1
ATOM 649 C CA . LYS A 1 87 ? 1.627 -3.877 -21.679 1.00 85.56 87 LYS A CA 1
ATOM 650 C C . LYS A 1 87 ? 1.773 -2.511 -22.349 1.00 85.56 87 LYS A C 1
ATOM 652 O O . LYS A 1 87 ? 2.061 -2.433 -23.537 1.00 85.56 87 LYS A O 1
ATOM 657 N N . LEU A 1 88 ? 1.616 -1.427 -21.587 1.00 83.25 88 LEU A N 1
ATOM 658 C CA . LEU A 1 88 ? 1.780 -0.068 -22.111 1.00 83.25 88 LEU A CA 1
ATOM 659 C C . LEU A 1 88 ? 3.241 0.269 -22.442 1.00 83.25 88 LEU A C 1
ATOM 661 O O . LEU A 1 88 ? 3.487 1.068 -23.349 1.00 83.25 88 LEU A O 1
ATOM 665 N N . ILE A 1 89 ? 4.206 -0.287 -21.707 1.00 78.62 89 ILE A N 1
ATOM 666 C CA . ILE A 1 89 ? 5.638 -0.121 -21.991 1.00 78.62 89 ILE A CA 1
ATOM 667 C C . ILE A 1 89 ? 6.002 -0.880 -23.272 1.00 78.62 89 ILE A C 1
ATOM 669 O O . ILE A 1 89 ? 6.610 -0.289 -24.170 1.00 78.62 89 ILE A O 1
ATOM 673 N N . ASP A 1 90 ? 5.556 -2.129 -23.397 1.00 75.88 90 ASP A N 1
ATOM 674 C CA . ASP A 1 90 ? 5.796 -2.970 -24.573 1.00 75.88 90 ASP A CA 1
ATOM 675 C C . ASP A 1 90 ? 5.161 -2.374 -25.837 1.00 75.88 90 ASP A C 1
ATOM 677 O O . ASP A 1 90 ? 5.817 -2.266 -26.880 1.00 75.88 90 ASP A O 1
ATOM 681 N N . ASP A 1 91 ? 3.927 -1.870 -25.733 1.00 69.38 91 ASP A N 1
ATOM 682 C CA . ASP A 1 91 ? 3.238 -1.201 -26.839 1.00 69.38 91 ASP A CA 1
ATOM 683 C C . ASP A 1 91 ? 3.983 0.064 -27.302 1.00 69.38 91 ASP A C 1
ATOM 685 O O . ASP A 1 91 ? 4.078 0.337 -28.504 1.00 69.38 91 ASP A O 1
ATOM 689 N N . LYS A 1 92 ? 4.571 0.841 -26.380 1.00 64.62 92 LYS A N 1
ATOM 690 C CA . LYS A 1 92 ? 5.394 2.009 -26.746 1.00 64.62 92 LYS A CA 1
ATOM 691 C C . LYS A 1 92 ? 6.726 1.611 -27.379 1.00 64.62 92 LYS A C 1
ATOM 693 O O . LYS A 1 92 ? 7.146 2.273 -28.332 1.00 64.62 92 LYS A O 1
ATOM 698 N N . GLY A 1 93 ? 7.363 0.542 -26.898 1.00 58.31 93 GLY A N 1
ATOM 699 C CA . GLY A 1 93 ? 8.576 -0.018 -27.503 1.00 58.31 93 GLY A CA 1
ATOM 700 C C . GLY A 1 93 ? 8.338 -0.485 -28.943 1.00 58.31 93 GLY A C 1
ATOM 701 O O . GLY A 1 93 ? 9.130 -0.185 -29.841 1.00 58.31 93 GLY A O 1
ATOM 702 N N . P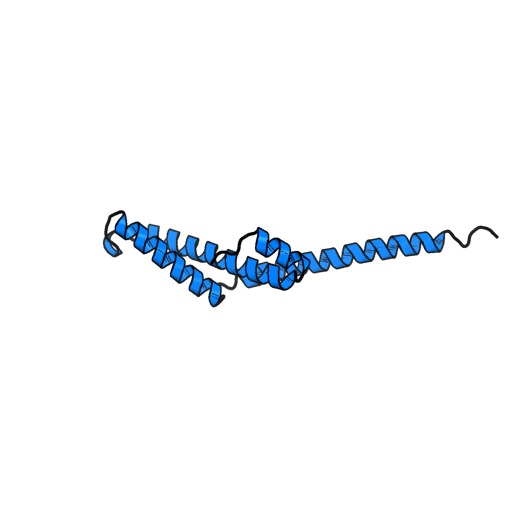HE A 1 94 ? 7.190 -1.118 -29.194 1.00 56.47 94 PHE A N 1
ATOM 703 C CA . PHE A 1 94 ? 6.771 -1.536 -30.530 1.00 56.47 94 PHE A CA 1
ATOM 704 C C . PHE A 1 94 ? 6.501 -0.345 -31.466 1.00 56.47 94 PHE A C 1
ATOM 706 O O . PHE A 1 94 ? 6.978 -0.327 -32.603 1.00 56.47 94 PHE A O 1
ATOM 713 N N . GLN A 1 95 ? 5.798 0.692 -30.996 1.00 58.84 95 GLN A N 1
ATOM 714 C CA . GLN A 1 95 ? 5.509 1.890 -31.799 1.00 58.84 95 GLN A CA 1
ATOM 715 C C . GLN A 1 95 ? 6.768 2.700 -32.141 1.00 58.84 95 GLN A C 1
ATOM 717 O O . GLN A 1 95 ? 6.892 3.206 -33.260 1.00 58.84 95 GLN A O 1
ATOM 722 N N . ALA A 1 96 ? 7.724 2.803 -31.212 1.00 59.38 96 ALA A N 1
ATOM 723 C CA . ALA A 1 96 ? 9.001 3.465 -31.464 1.00 59.38 96 ALA A CA 1
ATOM 724 C C . ALA A 1 96 ? 9.794 2.752 -32.572 1.00 59.38 96 ALA A C 1
ATOM 726 O O . ALA A 1 96 ? 10.300 3.406 -33.485 1.00 59.38 96 ALA A O 1
ATOM 727 N N . ASN A 1 97 ? 9.836 1.417 -32.540 1.00 59.28 97 ASN A N 1
ATOM 728 C CA . ASN A 1 97 ? 10.563 0.629 -33.533 1.00 59.28 97 ASN A CA 1
ATOM 729 C C . ASN A 1 97 ? 9.867 0.640 -34.909 1.00 59.28 97 ASN A C 1
ATOM 731 O O . ASN A 1 97 ? 10.526 0.761 -35.941 1.00 59.28 97 ASN A O 1
ATOM 735 N N . ARG A 1 98 ? 8.524 0.634 -34.937 1.00 64.25 98 ARG A N 1
ATOM 736 C CA . ARG A 1 98 ? 7.733 0.769 -36.174 1.00 64.25 98 ARG A CA 1
ATOM 737 C C . ARG A 1 98 ? 8.018 2.090 -36.898 1.00 64.25 98 ARG A C 1
ATOM 739 O O . ARG A 1 98 ? 8.242 2.090 -38.103 1.00 64.25 98 ARG A O 1
ATOM 746 N N . ASN A 1 99 ? 8.086 3.198 -36.156 1.00 66.19 99 ASN A N 1
ATOM 747 C CA . ASN A 1 99 ? 8.369 4.526 -36.712 1.00 66.19 99 ASN A CA 1
ATOM 748 C C . ASN A 1 99 ? 9.801 4.664 -37.255 1.00 66.19 99 ASN A C 1
ATOM 750 O O . ASN A 1 99 ? 10.036 5.456 -38.167 1.00 66.19 99 ASN A O 1
ATOM 754 N N . ILE A 1 100 ? 10.766 3.923 -36.703 1.00 67.75 100 ILE A N 1
ATOM 755 C CA . ILE A 1 100 ? 12.137 3.868 -37.230 1.00 67.75 100 ILE A CA 1
ATOM 756 C C . ILE A 1 100 ? 12.158 3.043 -38.519 1.00 67.75 100 ILE A C 1
ATOM 758 O O . ILE A 1 100 ? 12.705 3.497 -39.523 1.00 67.75 100 ILE A O 1
ATOM 762 N N . PHE A 1 101 ? 11.513 1.873 -38.523 1.00 62.06 101 PHE A N 1
ATOM 763 C CA . PHE A 1 101 ? 11.438 1.006 -39.699 1.00 62.06 101 PHE A CA 1
ATOM 764 C C . PHE A 1 101 ? 10.778 1.721 -40.887 1.00 62.06 101 PHE A C 1
ATOM 766 O O . PHE A 1 101 ? 11.349 1.761 -41.974 1.00 62.06 101 PHE A O 1
ATOM 773 N N . ASP A 1 102 ? 9.651 2.397 -40.655 1.00 67.50 102 ASP A N 1
ATOM 774 C CA . ASP A 1 102 ? 8.915 3.133 -41.689 1.00 67.50 102 ASP A CA 1
ATOM 775 C C . ASP A 1 102 ? 9.748 4.285 -42.288 1.00 67.50 102 ASP A C 1
ATOM 777 O O . ASP A 1 102 ? 9.863 4.427 -43.507 1.00 67.50 102 ASP A O 1
ATOM 781 N N . LYS A 1 103 ? 10.470 5.039 -41.444 1.00 66.25 103 LYS A N 1
ATOM 782 C CA . LYS A 1 103 ? 11.421 6.073 -41.898 1.00 66.25 103 LYS A CA 1
ATOM 783 C C . LYS A 1 103 ? 12.578 5.503 -42.720 1.00 66.25 103 LYS A C 1
ATOM 785 O O . LYS A 1 103 ? 13.030 6.148 -43.664 1.00 66.25 103 LYS A O 1
ATOM 790 N N . THR A 1 104 ? 13.056 4.309 -42.377 1.00 64.56 104 THR A N 1
ATOM 791 C CA . THR A 1 104 ? 14.197 3.674 -43.055 1.00 64.56 104 THR A CA 1
ATOM 792 C C . THR A 1 104 ? 13.776 3.100 -44.412 1.00 64.56 104 THR A C 1
ATOM 794 O O . THR A 1 104 ? 14.491 3.257 -45.401 1.00 64.56 104 THR A O 1
ATOM 797 N N . CYS A 1 105 ? 12.574 2.523 -44.500 1.00 60.00 105 CYS A N 1
ATOM 798 C CA . CYS A 1 105 ? 11.975 2.054 -45.751 1.00 60.00 105 CYS A CA 1
ATOM 799 C C . CYS A 1 105 ? 11.628 3.209 -46.704 1.00 60.00 105 CYS A C 1
ATOM 801 O O . CYS A 1 105 ? 11.877 3.103 -47.906 1.00 60.00 105 CYS A O 1
ATOM 803 N N . MET A 1 106 ? 11.129 4.337 -46.184 1.00 59.84 106 MET A N 1
ATOM 804 C CA . MET A 1 106 ? 10.891 5.539 -46.994 1.00 59.84 106 MET A CA 1
ATOM 805 C C . MET A 1 106 ? 12.189 6.183 -47.503 1.00 59.84 106 MET A C 1
ATOM 807 O O . MET A 1 106 ? 12.228 6.657 -48.638 1.00 59.84 106 MET A O 1
ATOM 811 N N . ALA A 1 107 ? 13.271 6.150 -46.718 1.00 59.56 107 ALA A N 1
ATOM 812 C CA . ALA A 1 107 ? 14.586 6.619 -47.160 1.00 59.56 107 ALA A CA 1
ATOM 813 C C . ALA A 1 107 ? 15.222 5.696 -48.221 1.00 59.56 107 ALA A C 1
ATOM 815 O O . ALA A 1 107 ? 15.837 6.185 -49.168 1.00 59.56 107 ALA A O 1
ATOM 816 N N . ALA A 1 108 ? 15.035 4.375 -48.112 1.00 59.88 108 ALA A N 1
ATOM 817 C CA . ALA A 1 108 ? 15.558 3.399 -49.074 1.00 59.88 108 ALA A CA 1
ATOM 818 C C . ALA A 1 108 ? 14.804 3.392 -50.423 1.00 59.88 108 ALA A C 1
ATOM 820 O O . ALA A 1 108 ? 15.378 3.025 -51.447 1.00 59.88 108 ALA A O 1
ATOM 821 N N . GLY A 1 109 ? 13.538 3.826 -50.451 1.00 55.78 109 GLY A N 1
ATOM 822 C CA . GLY A 1 109 ? 12.707 3.859 -51.661 1.00 55.78 109 GLY A CA 1
ATOM 823 C C . GLY A 1 109 ? 12.927 5.056 -52.599 1.00 55.78 109 GLY A C 1
ATOM 824 O O . GLY A 1 109 ? 12.415 5.038 -53.716 1.00 55.78 109 GLY A O 1
ATOM 825 N N . ASN A 1 110 ? 13.675 6.088 -52.187 1.00 56.53 110 ASN A N 1
ATOM 826 C CA . ASN A 1 110 ? 13.869 7.316 -52.980 1.00 56.53 110 ASN A CA 1
ATOM 827 C C . ASN A 1 110 ? 15.236 7.390 -53.703 1.00 56.53 110 ASN A C 1
ATOM 829 O O . ASN A 1 110 ? 15.552 8.395 -54.331 1.00 56.53 110 ASN A O 1
ATOM 833 N N . GLY A 1 111 ? 16.058 6.336 -53.618 1.00 52.53 111 GLY A N 1
ATOM 834 C CA . GLY A 1 111 ? 17.397 6.272 -54.228 1.00 52.53 111 GLY A CA 1
ATOM 835 C C . GLY A 1 111 ? 17.480 5.567 -55.590 1.00 52.53 111 GLY A C 1
ATOM 836 O O . GLY A 1 111 ? 18.548 5.544 -56.189 1.00 52.53 111 GLY A O 1
ATOM 837 N N . SER A 1 112 ? 16.389 4.985 -56.098 1.00 53.88 112 SER A N 1
ATOM 838 C CA . SER A 1 112 ? 16.392 4.148 -57.315 1.00 53.88 112 SER A CA 1
ATOM 839 C C . SER A 1 112 ? 15.661 4.766 -58.515 1.00 53.88 112 SER A C 1
ATOM 841 O O . SER A 1 112 ? 15.320 4.060 -59.462 1.00 53.88 112 SER A O 1
ATOM 843 N N . ARG A 1 113 ? 15.421 6.087 -58.509 1.00 52.00 113 ARG A N 1
ATOM 844 C CA . ARG A 1 113 ? 14.654 6.784 -59.561 1.00 52.00 113 ARG A CA 1
ATOM 845 C C . ARG A 1 113 ? 15.380 7.974 -60.205 1.00 52.00 113 ARG A C 1
ATOM 847 O O . ARG A 1 113 ? 14.739 8.939 -60.609 1.00 52.00 113 ARG A O 1
ATOM 854 N N . GLN A 1 114 ? 16.705 7.894 -60.306 1.00 50.72 114 GLN A N 1
ATOM 855 C CA . GLN A 1 114 ? 17.506 8.712 -61.224 1.00 50.72 114 GLN A CA 1
ATOM 856 C C . GLN A 1 114 ? 18.495 7.794 -61.953 1.00 50.72 114 GLN A C 1
ATOM 858 O O . GLN A 1 114 ? 19.641 7.636 -61.543 1.00 50.72 114 GLN A O 1
ATOM 863 N N . ALA A 1 115 ? 17.992 7.138 -62.995 1.00 42.81 115 ALA A N 1
ATOM 864 C CA . ALA A 1 115 ? 18.759 6.569 -64.096 1.00 42.81 115 ALA A CA 1
ATOM 865 C C . ALA A 1 115 ? 18.131 7.094 -65.390 1.00 42.81 115 ALA A C 1
ATOM 867 O O . ALA A 1 115 ? 16.880 7.210 -65.404 1.00 42.81 115 ALA A O 1
#

Radius of gyration: 23.99 Å; chains: 1; bounding box: 36×22×88 Å

Foldseek 3Di:
DQDDVVVLVVCCVVPVLVSLLSVLLNVQLVVQLVVQVVVVVVDDCVVQHDDDVSVVVSSVVSSVVSNVCSVVCVVVRSVVSSVVVVVVVVVVVVVVVVVVVVVVVVVVVPPPPDD

pLDDT: mean 79.55, std 13.15, range [42.81, 94.0]

Sequence (115 aa):
MINSIAALNHLRESDPHKALSMAGKEFESIFAYQILKTMGDSISEGLFGSGLASEFYKDMLFQSVARSVAETGALGIGKILEGHAEKLIDDKGFQANRNIFDKTCMAAGNGSRQA

Secondary structure (DSSP, 8-state):
-PPPHHHHHHHHHH-HHHHHHHHHHHHHHHHHHHHHHHHHHTS-GGGT-SSHHHHHHHHHHHHHHHHHHHHHT-S-HHHHHHHHHHHHHHHHHHHHHHHHHHHHHHHHTTSS---